Protein AF-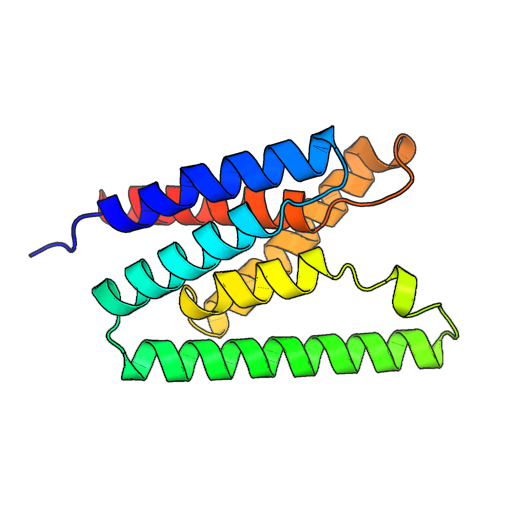A0A4Y1WVK6-F1 (afdb_monomer)

InterPro domains:
  IPR000045 Prepilin type IV endopeptidase, peptidase domain [PF01478] (10-121)

Nearest PDB structures (foldseek):
  8btk-assembly1_TC  TM=1.943E-01  e=2.281E+00  Canis lupus familiaris

Foldseek 3Di:
DQPDLPLLVQLLVLLVVQLVCCVPPVDRPVVSLVSLLVSLQVSLCVPPNDPLLVVQLVLQVVVVVVVLVVVVVVCVVVVHDSVQVDDPLVVSNLSSNRSNDGNVVSVVLLVQLVVQQVVCCVVPVVPDPDGSSSSSSSVSSNVVSVVVSVVSVD

Organism: NCBI:txid2585118

Mean predicted aligned error: 10.11 Å

pLDDT: mean 71.72, std 12.22, range [38.84, 88.06]

Sequence (154 aa):
MFPAPYPYLLLLVPAAVLARDDFRTRRVDASWLAVLGTVSVGVSWHTLGWRTMLLQTAGNAALLLLSGTALFGYLRLRRLSVRHAFGAGDVLFLLAVAPLFAPTEFLRFLIAACVVALLWWVCCGRRRRTIPFVGAAGIVLIGWAALQFLRLWL

Solvent-accessible surface area (backbone atoms only — not comparable to full-atom values): 8292 Å² total; per-residue (Å²): 132,82,80,73,65,63,60,52,57,64,51,42,58,44,34,51,50,51,25,50,35,43,75,72,67,78,54,73,58,65,66,52,52,48,52,41,26,52,49,29,45,53,40,23,41,73,75,66,32,65,68,57,25,50,54,25,25,51,47,33,50,49,51,49,49,52,53,50,49,51,51,49,52,52,30,57,75,68,72,47,68,60,78,81,73,55,55,71,63,45,55,52,49,53,59,28,51,24,37,66,32,53,55,71,55,42,50,52,50,52,51,50,19,50,50,47,33,48,51,47,38,73,76,54,36,91,80,50,100,68,84,60,52,55,28,28,37,24,51,47,49,45,52,49,39,51,48,51,48,52,65,74,76,108

Secondary structure (DSSP, 8-state):
-PPPSHHHHTTHHHHHHHHHHHHHTS---HHHHHHHHHHHHHHHHHHH-HHHHHHHHHHHHHHHHHHHHHHHHHHHHTT--HHHH--HHHHHHHHHHGGGS-HHHHHHHHHHHHHHHHHHHHHHGGG-SS--HHHHHHHHHHHHHHHHHHHHH-

Radius of gyration: 15.96 Å; Cα contacts (8 Å, |Δi|>4): 143; chains: 1; bounding box: 41×28×53 Å

Structure (mmCIF, N/CA/C/O backbone):
data_AF-A0A4Y1WVK6-F1
#
_entry.id   AF-A0A4Y1WVK6-F1
#
loop_
_atom_site.group_PDB
_atom_site.id
_atom_site.type_symbol
_atom_site.label_atom_id
_atom_site.label_alt_id
_atom_site.label_comp_id
_atom_site.label_asym_id
_atom_site.label_entity_id
_atom_site.label_seq_id
_atom_site.pdbx_PDB_ins_code
_atom_site.Cartn_x
_atom_site.Cartn_y
_atom_site.Cartn_z
_atom_site.occupancy
_atom_site.B_iso_or_equiv
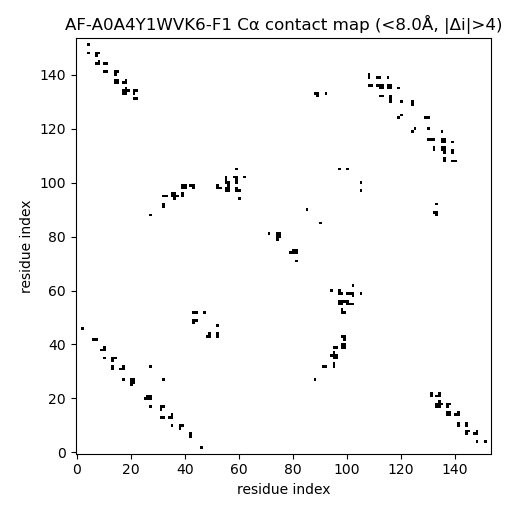_atom_site.auth_seq_id
_atom_site.auth_comp_id
_atom_site.auth_asym_id
_atom_site.auth_atom_id
_atom_site.pdbx_PDB_model_num
ATOM 1 N N . MET A 1 1 ? 11.710 4.106 -26.428 1.00 39.00 1 MET A N 1
ATOM 2 C CA . MET A 1 1 ? 10.530 3.225 -26.306 1.00 39.00 1 MET A CA 1
ATOM 3 C C . MET A 1 1 ? 9.789 3.637 -25.050 1.00 39.00 1 MET A C 1
ATOM 5 O O . MET A 1 1 ? 10.293 3.393 -23.962 1.00 39.00 1 MET A O 1
ATOM 9 N N . PHE A 1 2 ? 8.671 4.348 -25.192 1.00 38.84 2 PHE A N 1
ATOM 10 C CA . PHE A 1 2 ? 7.796 4.646 -24.059 1.00 38.84 2 PHE A CA 1
ATOM 11 C C . PHE A 1 2 ? 7.266 3.313 -23.509 1.00 38.84 2 PHE A C 1
ATOM 13 O O . PHE A 1 2 ? 6.769 2.514 -24.310 1.00 38.84 2 PHE A O 1
ATOM 20 N N . PRO A 1 3 ? 7.406 3.011 -22.205 1.00 46.78 3 PRO A N 1
ATOM 21 C CA . PRO A 1 3 ? 6.798 1.813 -21.650 1.00 46.78 3 PRO A CA 1
ATOM 22 C C . PRO A 1 3 ? 5.286 1.962 -21.819 1.00 46.78 3 PRO A C 1
ATOM 24 O O . PRO A 1 3 ? 4.689 2.925 -21.340 1.00 46.78 3 PRO A O 1
ATOM 27 N N . ALA A 1 4 ? 4.689 1.056 -22.589 1.00 50.41 4 ALA A N 1
ATOM 28 C CA . ALA A 1 4 ? 3.281 1.117 -22.943 1.00 50.41 4 ALA A CA 1
ATOM 29 C C . ALA A 1 4 ? 2.421 1.206 -21.659 1.00 50.41 4 ALA A C 1
ATOM 31 O O . ALA A 1 4 ? 2.669 0.438 -20.732 1.00 50.41 4 ALA A O 1
ATOM 32 N N . PRO A 1 5 ? 1.418 2.101 -21.576 1.00 54.75 5 PRO A N 1
ATOM 33 C CA . PRO A 1 5 ? 0.680 2.406 -20.339 1.00 54.75 5 PRO A CA 1
ATOM 34 C C . PRO A 1 5 ? -0.357 1.335 -19.933 1.00 54.75 5 PRO A C 1
ATOM 36 O O . PRO A 1 5 ? -1.010 1.443 -18.895 1.00 54.75 5 PRO A O 1
ATOM 39 N N . TYR A 1 6 ? -0.469 0.260 -20.718 1.00 55.31 6 TYR A N 1
ATOM 40 C CA . TYR A 1 6 ? -1.371 -0.877 -20.512 1.00 55.31 6 TYR A CA 1
ATOM 41 C C . TYR A 1 6 ? -1.270 -1.620 -19.163 1.00 55.31 6 TYR A C 1
ATOM 43 O O . TYR A 1 6 ? -2.319 -2.037 -18.669 1.00 55.31 6 TYR A O 1
ATOM 51 N N . PRO A 1 7 ? -0.095 -1.804 -18.523 1.00 61.66 7 PRO A N 1
ATOM 52 C CA . PRO A 1 7 ? -0.015 -2.626 -17.321 1.00 61.66 7 PRO A CA 1
ATOM 53 C C . PRO A 1 7 ? -0.716 -1.974 -16.119 1.00 61.66 7 PRO A C 1
ATOM 55 O O . PRO A 1 7 ? -1.290 -2.678 -15.294 1.00 61.66 7 PRO A O 1
ATOM 58 N N . TYR A 1 8 ? -0.776 -0.640 -16.048 1.00 58.94 8 TYR A N 1
ATOM 59 C CA . TYR A 1 8 ? -1.495 0.065 -14.979 1.00 58.94 8 TYR A CA 1
ATOM 60 C C . TYR A 1 8 ? -3.020 0.017 -15.147 1.00 58.94 8 TYR A C 1
ATOM 62 O O . TYR A 1 8 ? -3.748 0.061 -14.157 1.00 58.94 8 TYR A O 1
ATOM 70 N N . LEU A 1 9 ? -3.522 -0.143 -16.377 1.00 61.00 9 LEU A N 1
ATOM 71 C CA . LEU A 1 9 ? -4.954 -0.333 -16.628 1.00 61.00 9 LEU A CA 1
ATOM 72 C C . LEU A 1 9 ? -5.456 -1.692 -16.114 1.00 61.00 9 LEU A C 1
ATOM 74 O O . LEU A 1 9 ? -6.611 -1.804 -15.710 1.00 61.00 9 LEU A O 1
ATOM 78 N N . LEU A 1 10 ? -4.591 -2.711 -16.052 1.00 63.19 10 LEU A N 1
ATOM 79 C CA . LEU A 1 10 ? -4.939 -4.019 -15.481 1.00 63.19 10 LEU A CA 1
ATOM 80 C C . LEU A 1 10 ? -5.219 -3.954 -13.975 1.00 63.19 10 LEU A C 1
ATOM 82 O O . LEU A 1 10 ? -5.907 -4.828 -13.461 1.00 63.19 10 LEU A O 1
ATOM 86 N N . LEU A 1 11 ? -4.739 -2.919 -13.275 1.00 63.09 11 LEU A N 1
ATOM 87 C CA . LEU A 1 11 ? -5.029 -2.685 -11.856 1.00 63.09 11 LEU A CA 1
ATOM 88 C C . LEU A 1 11 ? -6.417 -2.076 -11.618 1.00 63.09 11 LEU A C 1
ATOM 90 O O . LEU A 1 11 ? -6.972 -2.260 -10.536 1.00 63.09 11 LEU A O 1
ATOM 94 N N . LEU A 1 12 ? -7.006 -1.403 -12.617 1.00 63.56 12 LEU A N 1
ATOM 95 C CA . LEU A 1 12 ? -8.327 -0.773 -12.489 1.00 63.56 12 LEU A CA 1
ATOM 96 C C . LEU A 1 12 ? -9.434 -1.798 -12.256 1.00 63.56 12 LEU A C 1
ATOM 98 O O . LEU A 1 12 ? -10.311 -1.564 -11.432 1.00 63.56 12 LEU A O 1
ATOM 102 N N . VAL A 1 13 ? -9.390 -2.931 -12.959 1.00 64.94 13 VAL A N 1
ATOM 103 C CA . VAL A 1 13 ? -10.421 -3.975 -12.870 1.00 64.94 13 VAL A CA 1
ATOM 104 C C . VAL A 1 13 ? -10.479 -4.596 -11.465 1.00 64.94 13 VAL A C 1
ATOM 106 O O . VAL A 1 13 ? -11.534 -4.502 -10.836 1.00 64.94 13 VAL A O 1
ATOM 109 N N . PRO A 1 14 ? -9.389 -5.161 -10.907 1.00 62.38 14 PRO A N 1
ATOM 110 C CA . PRO A 1 14 ? -9.412 -5.709 -9.557 1.00 62.38 14 PRO A CA 1
ATOM 111 C C . PRO A 1 14 ? -9.656 -4.628 -8.499 1.00 62.38 14 PRO A C 1
ATOM 113 O O . PRO A 1 14 ? -10.417 -4.882 -7.572 1.00 62.38 14 PRO A O 1
ATOM 116 N N . ALA A 1 15 ? -9.115 -3.409 -8.644 1.00 60.81 15 ALA A N 1
ATOM 117 C CA . ALA A 1 15 ? -9.374 -2.323 -7.693 1.00 60.81 15 ALA A CA 1
ATOM 118 C C . ALA A 1 15 ? -10.849 -1.876 -7.682 1.00 60.81 15 ALA A C 1
ATOM 120 O O . ALA A 1 15 ? -11.407 -1.631 -6.612 1.00 60.81 15 ALA A O 1
ATOM 121 N N . ALA A 1 16 ? -11.504 -1.805 -8.846 1.00 61.41 16 ALA A N 1
ATOM 122 C CA . ALA A 1 16 ? -12.917 -1.444 -8.957 1.00 61.41 16 ALA A CA 1
ATOM 123 C C . ALA A 1 16 ? -13.838 -2.535 -8.397 1.00 61.41 16 ALA A C 1
ATOM 125 O O . ALA A 1 16 ? -14.834 -2.218 -7.744 1.00 61.41 16 ALA A O 1
ATOM 126 N N . VAL A 1 17 ? -13.499 -3.810 -8.613 1.00 62.00 17 VAL A N 1
ATOM 127 C CA . VAL A 1 17 ? -14.234 -4.943 -8.032 1.00 62.00 17 VAL A CA 1
ATOM 128 C C . VAL A 1 17 ? -14.075 -4.959 -6.510 1.00 62.00 17 VAL A C 1
ATOM 130 O O . VAL A 1 17 ? -15.079 -4.988 -5.806 1.00 62.00 17 VAL A O 1
ATOM 133 N N . LEU A 1 18 ? -12.849 -4.799 -5.997 1.00 60.00 18 LEU A N 1
ATOM 134 C CA . LEU A 1 18 ? -12.570 -4.700 -4.559 1.00 60.00 18 LEU A CA 1
ATOM 135 C C . LEU A 1 18 ? -13.307 -3.537 -3.890 1.00 60.00 18 LEU A C 1
ATOM 137 O O . LEU A 1 18 ? -13.913 -3.722 -2.836 1.00 60.00 18 LEU A O 1
ATOM 141 N N . ALA A 1 19 ? -13.302 -2.352 -4.508 1.00 60.00 19 ALA A N 1
ATOM 142 C CA . ALA A 1 19 ? -14.046 -1.207 -3.995 1.00 60.00 19 ALA A CA 1
ATOM 143 C C . ALA A 1 19 ? -15.558 -1.490 -3.982 1.00 60.00 19 ALA A C 1
ATOM 145 O O . ALA A 1 19 ? -16.234 -1.209 -2.993 1.00 60.00 19 ALA A O 1
ATOM 146 N N . ARG A 1 20 ? -16.102 -2.092 -5.048 1.00 56.06 20 ARG A N 1
ATOM 147 C CA . ARG A 1 20 ? -17.529 -2.432 -5.144 1.00 56.06 20 ARG A CA 1
ATOM 148 C C . ARG A 1 20 ? -17.951 -3.480 -4.110 1.00 56.06 20 ARG A C 1
ATOM 150 O O . ARG A 1 20 ? -19.012 -3.317 -3.503 1.00 56.06 20 ARG A O 1
ATOM 157 N N . ASP A 1 21 ? -17.146 -4.516 -3.902 1.00 54.84 21 ASP A N 1
ATOM 158 C CA . ASP A 1 21 ? -17.453 -5.617 -2.982 1.00 54.84 21 ASP A CA 1
ATOM 159 C C . ASP A 1 21 ? -17.335 -5.188 -1.513 1.00 54.84 21 ASP A C 1
ATOM 161 O O . ASP A 1 21 ? -18.204 -5.520 -0.699 1.00 54.84 21 ASP A O 1
ATOM 165 N N . ASP A 1 22 ? -16.361 -4.336 -1.178 1.00 56.78 22 ASP A N 1
ATOM 166 C CA . ASP A 1 22 ? -16.242 -3.751 0.164 1.00 56.78 22 ASP A CA 1
ATOM 167 C C . ASP A 1 22 ? -17.474 -2.886 0.520 1.00 56.78 22 ASP A C 1
ATOM 169 O O . ASP A 1 22 ? -17.995 -2.934 1.640 1.00 56.78 22 ASP A O 1
ATOM 173 N N . PHE A 1 23 ? -18.049 -2.178 -0.464 1.00 50.28 23 PHE A N 1
ATOM 174 C CA . PHE A 1 23 ? -19.279 -1.395 -0.284 1.00 50.28 23 PHE A CA 1
ATOM 175 C C . PHE A 1 23 ? -20.563 -2.235 -0.163 1.00 50.28 23 PHE A C 1
ATOM 177 O O . PHE A 1 23 ? -21.530 -1.778 0.475 1.00 50.28 23 PHE A O 1
ATOM 184 N N . ARG A 1 24 ? -20.601 -3.428 -0.779 1.00 48.16 24 ARG A N 1
ATOM 185 C CA . ARG A 1 24 ? -21.835 -4.210 -0.969 1.00 48.16 24 ARG A CA 1
ATOM 186 C C . ARG A 1 24 ? -21.982 -5.394 -0.013 1.00 48.16 24 ARG A C 1
ATOM 188 O O . ARG A 1 24 ? -23.100 -5.626 0.441 1.00 48.16 24 ARG A O 1
ATOM 195 N N . THR A 1 25 ? -20.910 -6.110 0.328 1.00 46.12 25 THR A N 1
ATOM 196 C CA . THR A 1 25 ? -21.019 -7.421 1.007 1.00 46.12 25 THR A CA 1
ATOM 197 C C . THR A 1 25 ? -20.153 -7.594 2.257 1.00 46.12 25 THR A C 1
ATOM 199 O O . THR A 1 25 ? -20.326 -8.592 2.954 1.00 46.12 25 THR A O 1
ATOM 202 N N . ARG A 1 26 ? -19.285 -6.634 2.623 1.00 49.62 26 ARG A N 1
ATOM 203 C CA . ARG A 1 26 ? -18.382 -6.719 3.805 1.00 49.62 26 ARG A CA 1
ATOM 204 C C . ARG A 1 26 ? -17.533 -8.004 3.868 1.00 49.62 26 ARG A C 1
ATOM 206 O O . ARG A 1 26 ? -17.057 -8.382 4.939 1.00 49.62 26 ARG A O 1
ATOM 213 N N . ARG A 1 27 ? -17.345 -8.690 2.744 1.00 48.31 27 ARG A N 1
ATOM 214 C CA . ARG A 1 27 ? -16.382 -9.778 2.590 1.00 48.31 27 ARG A CA 1
A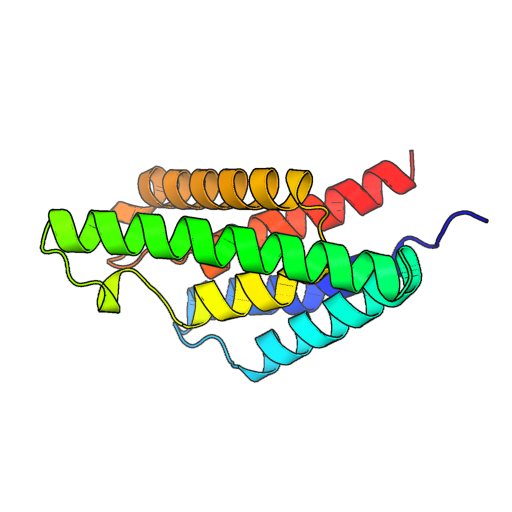TOM 215 C C . ARG A 1 27 ? -15.571 -9.452 1.359 1.00 48.31 27 ARG A C 1
ATOM 217 O O . ARG A 1 27 ? -16.055 -9.585 0.244 1.00 48.31 27 ARG A O 1
ATOM 224 N N . VAL A 1 28 ? -14.361 -8.967 1.588 1.00 51.62 28 VAL A N 1
ATOM 225 C CA . VAL A 1 28 ? -13.373 -8.879 0.526 1.00 51.62 28 VAL A CA 1
ATOM 226 C C . VAL A 1 28 ? -12.978 -10.314 0.204 1.00 51.62 28 VAL A C 1
ATOM 228 O O . VAL A 1 28 ? -12.354 -10.982 1.032 1.00 51.62 28 VAL A O 1
ATOM 231 N N . ASP A 1 29 ? -13.407 -10.813 -0.953 1.00 56.72 29 ASP A N 1
ATOM 232 C CA . ASP A 1 29 ? -13.025 -12.142 -1.412 1.00 56.72 29 ASP A CA 1
ATOM 233 C C . ASP A 1 29 ? -11.502 -12.182 -1.578 1.00 56.72 29 ASP A C 1
ATOM 235 O O . ASP A 1 29 ? -10.912 -11.450 -2.377 1.00 56.72 29 ASP A O 1
ATOM 239 N N . ALA A 1 30 ? -10.847 -13.033 -0.783 1.00 60.06 30 ALA A N 1
ATOM 240 C CA . ALA A 1 30 ? -9.391 -13.176 -0.758 1.00 60.06 30 ALA A CA 1
ATOM 241 C C . ALA A 1 30 ? -8.803 -13.500 -2.146 1.00 60.06 30 ALA A C 1
ATOM 243 O O . ALA A 1 30 ? -7.641 -13.200 -2.413 1.00 60.06 30 ALA A O 1
ATOM 244 N N . SER A 1 31 ? -9.620 -14.057 -3.044 1.00 63.09 31 SER A N 1
ATOM 245 C CA . SER A 1 31 ? -9.286 -14.293 -4.447 1.00 63.09 31 SER A CA 1
ATOM 246 C C . SER A 1 31 ? -8.989 -12.996 -5.206 1.00 63.09 31 SER A C 1
ATOM 248 O O . SER A 1 31 ? -7.977 -12.928 -5.896 1.00 63.09 31 SER A O 1
ATOM 250 N N . TRP A 1 32 ? -9.788 -11.938 -5.042 1.00 65.75 32 TRP A N 1
ATOM 251 C CA . TRP A 1 32 ? -9.550 -10.657 -5.720 1.00 65.75 32 TRP A CA 1
ATOM 252 C C . TRP A 1 32 ? -8.347 -9.904 -5.152 1.00 65.75 32 TRP A C 1
ATOM 254 O O . TRP A 1 32 ? -7.625 -9.258 -5.909 1.00 65.75 32 TRP A O 1
ATOM 264 N N . LEU A 1 33 ? -8.069 -10.044 -3.851 1.00 68.00 33 LEU A N 1
ATOM 265 C CA . LEU A 1 33 ? -6.818 -9.557 -3.253 1.00 68.00 33 LEU A CA 1
ATOM 266 C C . LEU A 1 33 ? -5.596 -10.282 -3.826 1.00 68.00 33 LEU A C 1
ATOM 268 O O . LEU A 1 33 ? -4.592 -9.640 -4.129 1.00 68.00 33 LEU A O 1
ATOM 272 N N . ALA A 1 34 ? -5.682 -11.601 -4.014 1.00 69.94 34 ALA A N 1
ATOM 273 C CA . ALA A 1 34 ? -4.613 -12.378 -4.634 1.00 69.94 34 ALA A CA 1
ATOM 274 C C . ALA A 1 34 ? -4.404 -11.987 -6.107 1.00 69.94 34 ALA A C 1
ATOM 276 O O . ALA A 1 34 ? -3.265 -11.857 -6.555 1.00 69.94 34 ALA A O 1
ATOM 277 N N . VAL A 1 35 ? -5.483 -11.723 -6.853 1.00 75.62 35 VAL A N 1
ATOM 278 C CA . VAL A 1 35 ? -5.403 -11.191 -8.224 1.00 75.62 35 VAL A CA 1
ATOM 279 C C . VAL A 1 35 ? -4.753 -9.804 -8.232 1.00 75.62 35 VAL A C 1
ATOM 281 O O . VAL A 1 35 ? -3.841 -9.561 -9.014 1.00 75.62 35 VAL A O 1
ATOM 284 N N . LEU A 1 36 ? -5.142 -8.905 -7.324 1.00 75.62 36 LEU A N 1
ATOM 285 C CA . LEU A 1 36 ? -4.527 -7.580 -7.210 1.00 75.62 36 LEU A CA 1
ATOM 286 C C . LEU A 1 36 ? -3.024 -7.682 -6.900 1.00 75.62 36 LEU A C 1
ATOM 288 O O . LEU A 1 36 ? -2.229 -6.996 -7.535 1.00 75.62 36 LEU A O 1
ATOM 292 N N . GLY A 1 37 ? -2.638 -8.556 -5.966 1.00 73.88 37 GLY A N 1
ATOM 293 C CA . GLY A 1 37 ? -1.243 -8.783 -5.577 1.00 73.88 37 GLY A CA 1
ATOM 294 C C . GLY A 1 37 ? -0.390 -9.430 -6.674 1.00 73.88 37 GLY A C 1
ATOM 295 O O . GLY A 1 37 ? 0.775 -9.093 -6.852 1.00 73.88 37 GLY A O 1
ATOM 296 N N . THR A 1 38 ? -0.956 -10.354 -7.447 1.00 75.38 38 THR A N 1
ATOM 297 C CA . THR A 1 38 ? -0.234 -10.980 -8.569 1.00 75.38 38 THR A CA 1
ATOM 298 C C . THR A 1 38 ? -0.047 -10.000 -9.723 1.00 75.38 38 THR A C 1
ATOM 300 O O . THR A 1 38 ? 1.051 -9.902 -10.274 1.00 75.38 38 THR A O 1
ATOM 303 N N . VAL A 1 39 ? -1.077 -9.210 -10.041 1.00 77.38 39 VAL A N 1
ATOM 304 C CA . VAL A 1 39 ? -0.991 -8.152 -11.054 1.00 77.38 39 VAL A CA 1
ATOM 305 C C . VAL A 1 39 ? -0.019 -7.059 -10.608 1.00 77.38 39 VAL A C 1
ATOM 307 O O . VAL A 1 39 ? 0.819 -6.645 -11.401 1.00 77.38 39 VAL A O 1
ATOM 310 N N . SER A 1 40 ? -0.052 -6.623 -9.347 1.00 72.56 40 SER A N 1
ATOM 311 C CA . SER A 1 40 ? 0.843 -5.576 -8.837 1.00 72.56 40 SER A CA 1
ATOM 312 C C . SER A 1 40 ? 2.322 -5.971 -8.918 1.00 72.56 40 SER A C 1
ATOM 314 O O . SER A 1 40 ? 3.152 -5.177 -9.368 1.00 72.56 40 SER A O 1
ATOM 316 N N . VAL A 1 41 ? 2.642 -7.217 -8.559 1.00 75.88 41 VAL A N 1
ATOM 317 C CA . VAL A 1 41 ? 3.982 -7.800 -8.700 1.00 75.88 41 VAL A CA 1
ATOM 318 C C . VAL A 1 41 ? 4.382 -7.897 -10.168 1.00 75.88 41 VAL A C 1
ATOM 320 O O . VAL A 1 41 ? 5.482 -7.481 -10.520 1.00 75.88 41 VAL A O 1
ATOM 323 N N . GLY A 1 42 ? 3.493 -8.388 -11.038 1.00 74.25 42 GLY A N 1
ATOM 324 C CA . GLY A 1 42 ? 3.770 -8.509 -12.471 1.00 74.25 42 GLY A CA 1
ATOM 325 C C . GLY A 1 42 ? 4.050 -7.160 -13.141 1.00 74.25 42 GLY A C 1
ATOM 326 O O . GLY A 1 42 ? 5.016 -7.025 -13.891 1.00 74.25 42 GLY A O 1
ATOM 327 N N . VAL A 1 43 ? 3.250 -6.139 -12.818 1.00 70.94 43 VAL A N 1
ATOM 328 C CA . VAL A 1 43 ? 3.424 -4.770 -13.323 1.00 70.94 43 VAL A CA 1
ATOM 329 C C . VAL A 1 43 ? 4.737 -4.169 -12.825 1.00 70.94 43 VAL A C 1
ATOM 331 O O . VAL A 1 43 ? 5.496 -3.636 -13.631 1.00 70.94 43 VAL A O 1
ATOM 334 N N . SER A 1 44 ? 5.035 -4.285 -11.528 1.00 70.31 44 SER A N 1
ATOM 335 C CA . SER A 1 44 ? 6.256 -3.721 -10.940 1.00 70.31 44 SER A CA 1
ATOM 336 C C . SER A 1 44 ? 7.527 -4.422 -11.436 1.00 70.31 44 SER A C 1
ATOM 338 O O . SER A 1 44 ? 8.518 -3.772 -11.772 1.00 70.31 44 SER A O 1
ATOM 340 N N . TRP A 1 45 ? 7.483 -5.747 -11.595 1.00 74.62 45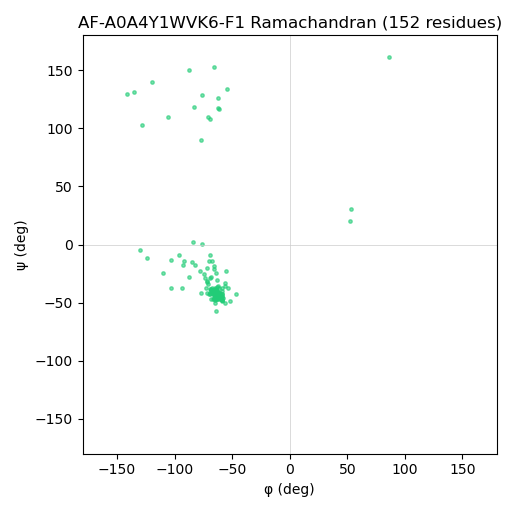 TRP A N 1
ATOM 341 C CA . TRP A 1 45 ? 8.579 -6.512 -12.188 1.00 74.62 45 TRP A CA 1
ATOM 342 C C . TRP A 1 45 ? 8.892 -6.044 -13.612 1.00 74.62 45 TRP A C 1
ATOM 344 O O . TRP A 1 45 ? 10.061 -5.889 -13.965 1.00 74.62 45 TRP A O 1
ATOM 354 N N . HIS A 1 46 ? 7.856 -5.793 -14.419 1.00 69.56 46 HIS A N 1
ATOM 355 C CA . HIS A 1 46 ? 8.005 -5.372 -15.811 1.00 69.56 46 HIS A CA 1
ATOM 356 C C . HIS A 1 46 ? 8.502 -3.924 -15.957 1.00 69.56 46 HIS A C 1
ATOM 358 O O . HIS A 1 46 ? 9.185 -3.607 -16.928 1.00 69.56 46 HIS A O 1
ATOM 364 N N . THR A 1 47 ? 8.164 -3.027 -15.027 1.00 66.94 47 THR A N 1
ATOM 365 C CA . THR A 1 47 ? 8.505 -1.596 -15.135 1.00 66.94 47 THR A CA 1
ATOM 366 C C . THR A 1 47 ? 9.806 -1.220 -14.434 1.00 66.94 47 THR A C 1
ATOM 368 O O . THR A 1 47 ? 10.545 -0.381 -14.945 1.00 66.94 47 THR A O 1
ATOM 371 N N . LEU A 1 48 ? 10.096 -1.816 -13.275 1.00 67.94 48 LEU A N 1
ATOM 372 C CA . LEU A 1 48 ? 11.201 -1.415 -12.397 1.00 67.94 48 LEU A CA 1
ATOM 373 C C . LEU A 1 48 ? 12.335 -2.449 -12.355 1.00 67.94 48 LEU A C 1
ATOM 375 O O . LEU A 1 48 ? 13.478 -2.080 -12.075 1.00 67.94 48 LEU A O 1
ATOM 379 N N . GLY A 1 49 ? 12.038 -3.720 -12.645 1.00 76.25 49 GLY A N 1
ATOM 380 C CA . GLY A 1 49 ? 12.949 -4.852 -12.465 1.00 76.25 49 GLY A CA 1
ATOM 381 C C . GLY A 1 49 ? 12.907 -5.449 -11.049 1.00 76.25 49 GLY A C 1
ATOM 382 O O . GLY A 1 49 ? 12.456 -4.833 -10.086 1.00 76.25 49 GLY A O 1
ATOM 383 N N . TRP A 1 50 ? 13.389 -6.686 -10.897 1.00 75.81 50 TRP A N 1
ATOM 384 C CA . TRP A 1 50 ? 13.157 -7.482 -9.680 1.00 75.81 50 TRP A CA 1
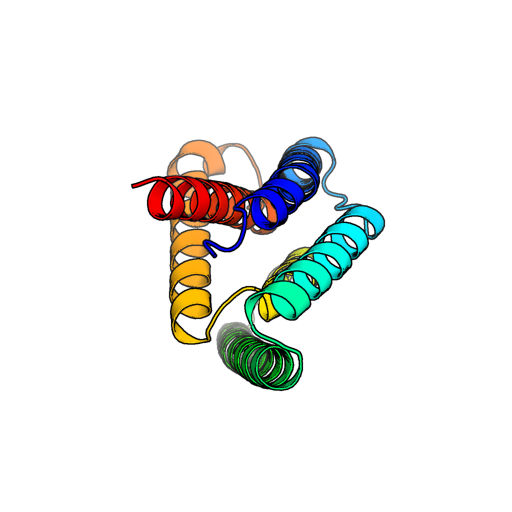ATOM 385 C C . TRP A 1 50 ? 13.858 -6.961 -8.413 1.00 75.81 50 TRP A C 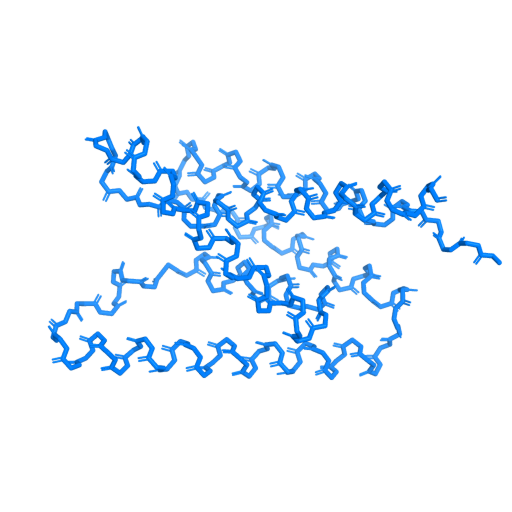1
ATOM 387 O O . TRP A 1 50 ? 13.288 -7.009 -7.324 1.00 75.81 50 TRP A O 1
ATOM 397 N N . ARG A 1 51 ? 15.093 -6.448 -8.529 1.00 77.38 51 ARG A N 1
ATOM 398 C CA . ARG A 1 51 ? 15.878 -5.976 -7.368 1.00 77.38 51 ARG A CA 1
ATOM 399 C C . ARG A 1 51 ? 15.280 -4.722 -6.739 1.00 77.38 51 ARG A C 1
ATOM 401 O O . ARG A 1 51 ? 15.148 -4.638 -5.522 1.00 77.38 51 ARG A O 1
ATOM 408 N N . THR A 1 52 ? 14.935 -3.750 -7.573 1.00 76.38 52 THR A N 1
ATOM 409 C CA . THR A 1 52 ? 14.318 -2.481 -7.170 1.00 76.38 52 THR A CA 1
ATOM 410 C C . THR A 1 52 ? 12.915 -2.721 -6.621 1.00 76.38 52 THR A C 1
ATOM 412 O O . THR A 1 52 ? 12.603 -2.191 -5.559 1.00 76.38 52 THR A O 1
ATOM 415 N N . MET A 1 53 ? 12.122 -3.592 -7.256 1.00 81.25 53 MET A N 1
ATOM 416 C CA . MET A 1 53 ? 10.819 -4.023 -6.742 1.00 81.25 53 MET A CA 1
ATOM 417 C C . MET A 1 53 ? 10.940 -4.628 -5.335 1.00 81.25 53 MET A C 1
ATOM 419 O O . MET A 1 53 ? 10.212 -4.211 -4.435 1.00 81.25 53 MET A O 1
ATOM 423 N N . LEU A 1 54 ? 11.857 -5.578 -5.105 1.00 80.81 54 LEU A N 1
ATOM 424 C CA . LEU A 1 54 ? 12.032 -6.198 -3.784 1.00 80.81 54 LEU A CA 1
ATOM 425 C C . LEU A 1 54 ? 12.451 -5.184 -2.718 1.00 80.81 54 LEU A C 1
ATOM 427 O O . LEU A 1 54 ? 11.892 -5.196 -1.624 1.00 80.81 54 LEU A O 1
ATOM 431 N N . LEU A 1 55 ? 13.390 -4.285 -3.032 1.00 82.81 55 LEU A N 1
ATOM 432 C CA . LEU A 1 55 ? 13.830 -3.242 -2.099 1.00 82.81 55 LEU A CA 1
ATOM 433 C C . LEU A 1 55 ? 12.699 -2.266 -1.750 1.00 82.81 55 LEU A C 1
ATOM 435 O O . LEU A 1 55 ? 12.525 -1.925 -0.581 1.00 82.81 55 LEU A O 1
ATOM 439 N N . GLN A 1 56 ? 11.901 -1.851 -2.736 1.00 83.94 56 GLN A N 1
ATOM 440 C CA . GLN A 1 56 ? 10.744 -0.982 -2.506 1.00 83.94 56 GLN A CA 1
ATOM 441 C C . GLN A 1 56 ? 9.655 -1.698 -1.705 1.00 83.94 56 GLN A C 1
ATOM 443 O O . GLN A 1 56 ? 9.136 -1.139 -0.743 1.00 83.94 56 GLN A O 1
ATOM 448 N N . THR A 1 57 ? 9.372 -2.962 -2.027 1.00 83.75 57 THR A N 1
ATOM 449 C CA . THR A 1 57 ? 8.399 -3.784 -1.296 1.00 83.75 57 THR A CA 1
ATOM 450 C C . THR A 1 57 ? 8.832 -3.985 0.153 1.00 83.75 57 THR A C 1
ATOM 452 O O . THR A 1 57 ? 8.021 -3.815 1.059 1.00 83.75 57 THR A O 1
ATOM 455 N N . ALA A 1 58 ? 10.111 -4.290 0.391 1.00 85.94 58 ALA A N 1
ATOM 456 C CA . ALA A 1 58 ? 10.668 -4.433 1.732 1.00 85.94 58 ALA A CA 1
ATOM 457 C C . ALA A 1 58 ? 10.611 -3.110 2.511 1.00 85.94 58 ALA A C 1
ATOM 459 O O . ALA A 1 58 ? 10.210 -3.103 3.674 1.00 85.94 58 ALA A O 1
ATOM 460 N N . GLY A 1 59 ? 10.938 -1.985 1.865 1.00 85.50 59 GLY A N 1
ATOM 461 C CA . GLY A 1 59 ? 10.807 -0.652 2.455 1.00 85.50 59 GLY A CA 1
ATOM 462 C C . GLY A 1 59 ? 9.362 -0.314 2.832 1.00 85.50 59 GLY A C 1
ATOM 463 O O . GLY A 1 59 ? 9.100 0.134 3.946 1.00 85.50 59 GLY A O 1
ATOM 464 N N . ASN A 1 60 ? 8.406 -0.602 1.949 1.00 87.50 60 ASN A N 1
ATOM 465 C CA . ASN A 1 60 ? 6.981 -0.367 2.195 1.00 87.50 60 ASN A CA 1
ATOM 466 C C . ASN A 1 60 ? 6.428 -1.290 3.281 1.00 87.50 60 ASN A C 1
ATOM 468 O O . ASN A 1 60 ? 5.677 -0.841 4.143 1.00 87.50 60 ASN A O 1
ATOM 472 N N . ALA A 1 61 ? 6.849 -2.555 3.300 1.00 85.81 61 ALA A N 1
ATOM 473 C CA . ALA A 1 61 ? 6.516 -3.487 4.369 1.00 85.81 61 ALA A CA 1
ATOM 474 C C . ALA A 1 61 ? 7.068 -3.008 5.721 1.00 85.81 61 ALA A C 1
ATOM 476 O O . ALA A 1 61 ? 6.350 -3.042 6.717 1.00 85.81 61 ALA A O 1
ATOM 477 N N . ALA A 1 62 ? 8.301 -2.491 5.763 1.00 86.75 62 ALA A N 1
ATOM 478 C CA . ALA A 1 62 ? 8.876 -1.916 6.976 1.00 86.75 62 ALA A CA 1
ATOM 479 C C . ALA A 1 62 ? 8.101 -0.673 7.449 1.00 86.75 62 ALA A C 1
ATOM 481 O O . ALA A 1 62 ? 7.812 -0.553 8.638 1.00 86.75 62 ALA A O 1
ATOM 482 N N . LEU A 1 63 ? 7.696 0.217 6.535 1.00 86.44 63 LEU A N 1
ATOM 483 C CA . LEU A 1 63 ? 6.852 1.376 6.855 1.00 86.44 63 LEU A CA 1
ATOM 484 C C . LEU A 1 63 ? 5.467 0.965 7.371 1.00 86.44 63 LEU A C 1
ATOM 486 O O . LEU A 1 63 ? 4.963 1.566 8.322 1.00 86.44 63 LEU A O 1
ATOM 490 N N . LEU A 1 64 ? 4.859 -0.071 6.789 1.00 86.88 64 LEU A N 1
ATOM 491 C CA . LEU A 1 64 ? 3.598 -0.645 7.268 1.00 86.88 64 LEU A CA 1
ATOM 492 C C . LEU A 1 64 ? 3.746 -1.251 8.665 1.00 86.88 64 LEU A C 1
ATOM 494 O O . LEU A 1 64 ? 2.900 -1.022 9.526 1.00 86.88 64 LEU A O 1
ATOM 498 N N . LEU A 1 65 ? 4.835 -1.976 8.922 1.00 87.25 65 LEU A N 1
ATOM 499 C CA . LEU A 1 65 ? 5.118 -2.531 10.243 1.00 87.25 65 LEU A CA 1
ATOM 500 C C . LEU A 1 65 ? 5.366 -1.426 11.272 1.00 87.25 65 LEU A C 1
ATOM 502 O O . LEU A 1 65 ? 4.820 -1.486 12.370 1.00 87.25 65 LEU A O 1
ATOM 506 N N . LEU A 1 66 ? 6.134 -0.391 10.928 1.00 88.06 66 LEU A N 1
ATOM 507 C CA . LEU A 1 66 ? 6.410 0.738 11.818 1.00 88.06 66 LEU A CA 1
ATOM 508 C C . LEU A 1 66 ? 5.131 1.523 12.149 1.00 88.06 66 LEU A C 1
ATOM 510 O O . LEU A 1 66 ? 4.847 1.806 13.310 1.00 88.06 66 LEU A O 1
ATOM 514 N N . SER A 1 67 ? 4.318 1.836 11.139 1.00 84.25 67 SER A N 1
ATOM 515 C CA . SER A 1 67 ? 3.051 2.554 11.328 1.00 84.25 67 SER A CA 1
ATOM 516 C C . SER A 1 67 ? 2.019 1.707 12.084 1.00 84.25 67 SER A C 1
ATOM 518 O O . SER A 1 67 ? 1.372 2.200 13.010 1.00 84.25 67 SER A O 1
ATOM 520 N N . GLY A 1 68 ? 1.923 0.413 11.771 1.00 84.38 68 GLY A N 1
ATOM 521 C CA . GLY A 1 68 ? 1.067 -0.538 12.474 1.00 84.38 68 GLY A CA 1
ATOM 522 C C . GLY A 1 68 ? 1.480 -0.757 13.932 1.00 84.38 68 GLY A C 1
ATOM 523 O O . GLY A 1 68 ? 0.622 -0.765 14.814 1.00 84.38 68 GLY A O 1
ATOM 524 N N . THR A 1 69 ? 2.780 -0.870 14.223 1.00 84.25 69 THR A N 1
ATOM 525 C CA . THR A 1 69 ? 3.297 -0.991 15.601 1.00 84.25 69 THR A CA 1
ATOM 526 C C . THR A 1 69 ? 3.104 0.293 16.402 1.00 84.25 69 THR A C 1
ATOM 528 O O . THR A 1 69 ? 2.707 0.221 17.566 1.00 84.25 69 THR A O 1
ATOM 531 N N . ALA A 1 70 ? 3.289 1.465 15.790 1.00 86.81 70 ALA A N 1
ATOM 532 C CA . ALA A 1 70 ? 2.986 2.749 16.419 1.00 86.81 70 ALA A CA 1
ATOM 533 C C . ALA A 1 70 ? 1.492 2.868 16.767 1.00 86.81 70 ALA A C 1
ATOM 535 O O . ALA A 1 70 ? 1.141 3.224 17.895 1.00 86.81 70 ALA A O 1
ATOM 536 N N . LEU A 1 71 ? 0.603 2.495 15.838 1.00 83.75 71 LEU A N 1
ATOM 537 C CA . LEU A 1 71 ? -0.842 2.486 16.071 1.00 83.75 71 LEU A CA 1
ATOM 538 C C . LEU A 1 71 ? -1.236 1.457 17.140 1.00 83.75 71 LEU A C 1
ATOM 540 O O . LEU A 1 71 ? -2.050 1.753 18.012 1.00 83.75 71 LEU A O 1
ATOM 544 N N . PHE A 1 72 ? -0.621 0.274 17.127 1.00 82.88 72 PHE A N 1
ATOM 545 C CA . PHE A 1 72 ? -0.792 -0.736 18.168 1.00 82.88 72 PHE A CA 1
ATOM 546 C C . PHE A 1 72 ? -0.394 -0.197 19.547 1.00 82.88 72 PHE A C 1
ATOM 548 O O . PHE A 1 72 ? -1.159 -0.330 20.503 1.00 82.88 72 PHE A O 1
ATOM 555 N N . GLY A 1 73 ? 0.769 0.455 19.647 1.00 84.94 73 GLY A N 1
ATOM 556 C CA . GLY A 1 73 ? 1.238 1.105 20.869 1.00 84.94 73 GLY A CA 1
ATOM 557 C C . GLY A 1 73 ? 0.255 2.165 21.362 1.00 84.94 73 GLY A C 1
ATOM 558 O O . GLY A 1 73 ? -0.129 2.151 22.531 1.00 84.94 73 GLY A O 1
ATOM 559 N N . TYR A 1 74 ? -0.231 3.021 20.462 1.00 85.12 74 TYR A N 1
ATOM 560 C CA . TYR A 1 74 ? -1.230 4.046 20.765 1.00 85.12 74 TYR A CA 1
ATOM 561 C C . TYR A 1 74 ? -2.555 3.460 21.275 1.00 85.12 74 TYR A C 1
ATOM 563 O O . TYR A 1 74 ? -3.085 3.904 22.296 1.00 85.12 74 TYR A O 1
ATOM 571 N N . LEU A 1 75 ? -3.085 2.434 20.605 1.00 83.12 75 LEU A N 1
ATOM 572 C CA . LEU A 1 75 ? -4.322 1.767 21.017 1.00 83.12 75 LEU A CA 1
ATOM 573 C C . LEU A 1 75 ? -4.158 1.064 22.363 1.00 83.12 75 LEU A C 1
ATOM 575 O O . LEU A 1 75 ? -5.061 1.125 23.197 1.00 83.12 75 LEU A O 1
ATOM 579 N N . ARG A 1 76 ? -2.993 0.452 22.605 1.00 83.06 76 ARG A N 1
ATOM 580 C CA . ARG A 1 76 ? -2.657 -0.182 23.882 1.00 83.06 76 ARG A CA 1
ATOM 581 C C . ARG A 1 76 ? -2.577 0.844 25.013 1.00 83.06 76 ARG A C 1
ATOM 583 O O . ARG A 1 76 ? -3.158 0.606 26.069 1.00 83.06 76 ARG A O 1
ATOM 590 N N . LEU A 1 77 ? -1.938 1.992 24.776 1.00 87.69 77 LEU A N 1
ATOM 591 C CA . LEU A 1 77 ? -1.895 3.125 25.711 1.00 87.69 77 LEU A CA 1
ATOM 592 C C . LEU A 1 77 ? -3.303 3.642 26.037 1.00 87.69 77 LEU A C 1
ATOM 594 O O . LEU A 1 77 ? -3.608 3.913 27.195 1.00 87.69 77 LEU A O 1
ATOM 598 N N . ARG A 1 78 ? -4.190 3.710 25.038 1.00 82.94 78 ARG A N 1
ATOM 599 C CA . ARG A 1 78 ? -5.595 4.116 25.213 1.00 82.94 78 ARG A CA 1
ATOM 600 C C . ARG A 1 78 ? -6.543 2.999 25.662 1.00 82.94 78 ARG A C 1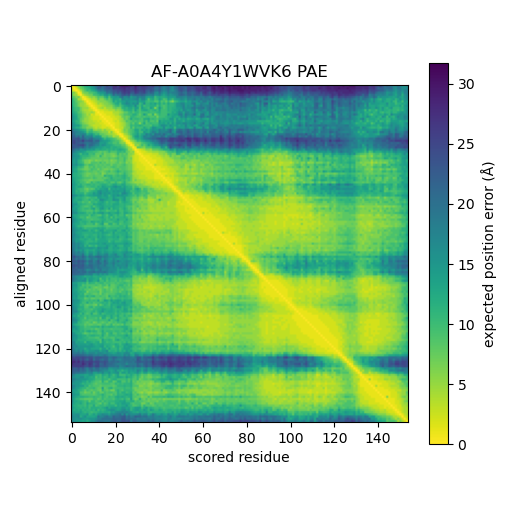
ATOM 602 O O . ARG A 1 78 ? -7.736 3.254 25.795 1.00 82.94 78 ARG A O 1
ATOM 609 N N . ARG A 1 79 ? -6.042 1.780 25.902 1.00 79.19 79 ARG A N 1
ATOM 610 C CA . ARG A 1 79 ? -6.832 0.581 26.256 1.00 79.19 79 ARG A CA 1
ATOM 611 C C . ARG A 1 79 ? -7.979 0.273 25.279 1.00 79.19 79 ARG A C 1
ATOM 613 O O . ARG A 1 79 ? -8.999 -0.290 25.667 1.00 79.19 79 ARG A O 1
ATOM 620 N N . LEU A 1 80 ? -7.814 0.628 24.008 1.00 75.56 80 LEU A N 1
ATOM 621 C CA . LEU A 1 80 ? -8.792 0.353 22.956 1.00 75.56 80 LEU A CA 1
ATOM 622 C C . LEU A 1 80 ? -8.545 -1.028 22.340 1.00 75.56 80 LEU A C 1
ATOM 624 O O . LEU A 1 80 ? -7.413 -1.513 22.279 1.00 75.56 80 LEU A O 1
ATOM 628 N N . SER A 1 81 ? -9.608 -1.684 21.864 1.00 71.19 81 SER A N 1
ATOM 629 C CA . SER A 1 81 ? -9.481 -3.027 21.297 1.00 71.19 81 SER A CA 1
ATOM 630 C C . SER A 1 81 ? -8.769 -2.994 19.942 1.00 71.19 81 SER A C 1
ATOM 632 O O . SER A 1 81 ? -9.343 -2.590 18.932 1.00 71.19 81 SER A O 1
ATOM 634 N N . VAL A 1 82 ? -7.541 -3.505 19.912 1.00 65.25 82 VAL A N 1
ATOM 635 C CA . VAL A 1 82 ? -6.704 -3.612 18.707 1.00 65.25 82 VAL A CA 1
ATOM 636 C C . VAL A 1 82 ? -7.378 -4.441 17.607 1.00 65.25 82 VAL A C 1
ATOM 638 O O . VAL A 1 82 ? -7.306 -4.093 16.433 1.00 65.25 82 VAL A O 1
ATOM 641 N N . ARG A 1 83 ? -8.091 -5.510 17.987 1.00 61.50 83 ARG A N 1
ATOM 642 C CA . ARG A 1 83 ? -8.757 -6.428 17.045 1.00 61.50 83 ARG A CA 1
ATOM 643 C C . ARG A 1 83 ? -9.875 -5.782 16.222 1.00 61.50 83 ARG A C 1
ATOM 645 O O . ARG A 1 83 ? -10.170 -6.278 15.148 1.00 61.50 83 ARG A O 1
ATOM 652 N N . HIS A 1 84 ? -10.487 -4.704 16.716 1.00 61.38 84 HIS A N 1
ATOM 653 C CA . HIS A 1 84 ? -11.499 -3.957 15.958 1.00 61.38 84 HIS A CA 1
ATOM 654 C C . HIS A 1 84 ? -10.902 -2.800 15.152 1.00 61.38 84 HIS A C 1
ATOM 656 O O . HIS A 1 84 ? -11.588 -2.253 14.296 1.00 61.38 84 HIS A O 1
ATOM 662 N N . ALA A 1 85 ? -9.657 -2.410 15.436 1.00 62.09 85 ALA A N 1
ATOM 663 C CA . ALA A 1 85 ? -8.988 -1.315 14.742 1.00 62.09 85 ALA A CA 1
ATOM 664 C C . ALA A 1 85 ? -8.259 -1.782 13.475 1.00 62.09 85 ALA A C 1
ATOM 666 O O . ALA A 1 85 ? -8.121 -1.000 12.542 1.00 62.09 85 ALA A O 1
ATOM 667 N N . PHE A 1 86 ? -7.811 -3.041 13.439 1.00 64.31 86 PHE A N 1
ATOM 668 C CA . PHE A 1 86 ? -7.151 -3.628 12.275 1.00 64.31 86 PHE A CA 1
ATOM 669 C C . PHE A 1 86 ? -8.080 -4.600 11.550 1.00 64.31 86 PHE A C 1
ATOM 671 O O . PHE A 1 86 ? -8.349 -5.698 12.041 1.00 64.31 86 PHE A O 1
ATOM 678 N N . GLY A 1 87 ? -8.53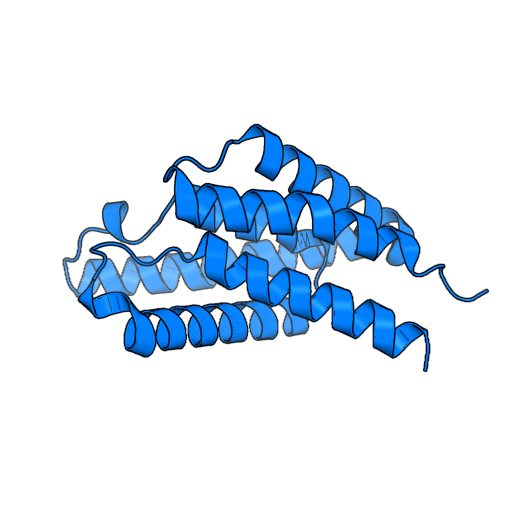4 -4.215 10.356 1.00 70.38 87 GLY A N 1
ATOM 679 C CA . GLY A 1 87 ? -9.146 -5.143 9.417 1.00 70.38 87 GLY A CA 1
ATOM 680 C C . GLY A 1 87 ? -8.070 -5.992 8.742 1.00 70.38 87 GLY A C 1
ATOM 681 O O . GLY A 1 87 ? -7.119 -5.460 8.174 1.00 70.38 87 GLY A O 1
ATOM 682 N N . ALA A 1 88 ? -8.224 -7.321 8.751 1.00 68.62 88 ALA A N 1
ATOM 683 C CA . ALA A 1 88 ? -7.326 -8.210 8.004 1.00 68.62 88 ALA A CA 1
ATOM 684 C C . ALA A 1 88 ? -7.276 -7.844 6.504 1.00 68.62 88 ALA A C 1
ATOM 686 O O . ALA A 1 88 ? -6.224 -7.946 5.879 1.00 68.62 88 ALA A O 1
ATOM 687 N N . GLY A 1 89 ? -8.392 -7.350 5.952 1.00 70.00 89 GLY A N 1
ATOM 688 C CA . GLY A 1 89 ? -8.472 -6.848 4.579 1.00 70.00 89 GLY A CA 1
ATOM 689 C C . GLY A 1 89 ? -7.608 -5.610 4.321 1.00 70.00 89 GLY A C 1
ATOM 690 O O . GLY A 1 89 ? -6.965 -5.550 3.280 1.00 70.00 89 GLY A O 1
ATOM 691 N N . ASP A 1 90 ? -7.521 -4.671 5.270 1.00 77.44 90 ASP A N 1
ATOM 692 C CA . ASP A 1 90 ? -6.715 -3.449 5.121 1.00 77.44 90 ASP A CA 1
ATOM 693 C C . ASP A 1 90 ? -5.225 -3.786 5.017 1.00 77.44 90 ASP A C 1
ATOM 695 O O . ASP A 1 90 ? -4.519 -3.291 4.139 1.00 77.44 90 ASP A O 1
ATOM 699 N N . VAL A 1 91 ? -4.757 -4.690 5.884 1.00 78.88 91 VAL A N 1
ATOM 700 C CA . VAL A 1 91 ? -3.362 -5.145 5.892 1.00 78.88 91 VAL A CA 1
ATOM 701 C C . VAL A 1 91 ? -3.036 -5.908 4.610 1.00 78.88 91 VAL A C 1
ATOM 703 O O . VAL A 1 91 ? -2.015 -5.633 3.981 1.00 78.88 91 VAL A O 1
ATOM 706 N N . LEU A 1 92 ? -3.907 -6.835 4.196 1.00 79.50 92 LEU A N 1
ATOM 707 C CA . LEU A 1 92 ? -3.713 -7.609 2.968 1.00 79.50 92 LEU A CA 1
ATOM 708 C C . LEU A 1 92 ? -3.733 -6.721 1.719 1.00 79.50 92 LEU A C 1
ATOM 710 O O . LEU A 1 92 ? -2.918 -6.927 0.824 1.00 79.50 92 LEU A O 1
ATOM 714 N N . PHE A 1 93 ? -4.609 -5.716 1.665 1.00 81.06 93 PHE A N 1
ATOM 715 C CA . PHE A 1 93 ? -4.669 -4.766 0.556 1.00 81.06 93 PHE A CA 1
ATOM 716 C C . PHE A 1 93 ? -3.397 -3.919 0.468 1.00 81.06 93 PHE A C 1
ATOM 718 O O . PHE A 1 93 ? -2.770 -3.851 -0.588 1.00 81.06 93 PHE A O 1
ATOM 725 N N . LEU A 1 94 ? -2.971 -3.315 1.581 1.00 83.38 94 LEU A N 1
ATOM 726 C CA . LEU A 1 94 ? -1.758 -2.496 1.615 1.00 83.38 94 LEU A CA 1
ATOM 727 C C . LEU A 1 94 ? -0.512 -3.313 1.259 1.00 83.38 94 LEU A C 1
ATOM 729 O O . LEU A 1 94 ? 0.359 -2.819 0.544 1.00 83.38 94 LEU A O 1
ATOM 733 N N . LEU A 1 95 ? -0.448 -4.573 1.698 1.00 83.44 95 LEU A N 1
ATOM 734 C CA . LEU A 1 95 ? 0.641 -5.480 1.352 1.00 83.44 95 LEU A CA 1
ATOM 735 C C . LEU A 1 95 ? 0.615 -5.877 -0.131 1.00 83.44 95 LEU A C 1
ATOM 737 O O . LEU A 1 95 ? 1.660 -5.891 -0.774 1.00 83.44 95 LEU A O 1
ATOM 741 N N . ALA A 1 96 ? -0.567 -6.149 -0.691 1.00 81.81 96 ALA A N 1
ATOM 742 C CA . ALA A 1 96 ? -0.727 -6.474 -2.107 1.00 81.81 96 ALA A CA 1
ATOM 743 C C . ALA A 1 96 ? -0.317 -5.308 -3.019 1.00 81.81 96 ALA A C 1
ATOM 745 O O . ALA A 1 96 ? 0.168 -5.525 -4.125 1.00 81.81 96 ALA A O 1
ATOM 746 N N . VAL A 1 97 ? -0.486 -4.070 -2.560 1.00 80.88 97 VAL A N 1
ATOM 747 C CA . VAL A 1 97 ? -0.189 -2.855 -3.329 1.00 80.88 97 VAL A CA 1
ATOM 748 C C . VAL A 1 97 ? 1.237 -2.334 -3.085 1.00 80.88 97 VAL A C 1
ATOM 750 O O . VAL A 1 97 ? 1.777 -1.601 -3.911 1.00 80.88 97 VAL A O 1
ATOM 753 N N . ALA A 1 98 ? 1.895 -2.770 -2.007 1.00 83.75 98 ALA A N 1
ATOM 754 C CA . ALA A 1 98 ? 3.263 -2.399 -1.647 1.00 83.75 98 ALA A CA 1
ATOM 755 C C . ALA A 1 98 ? 4.300 -2.461 -2.792 1.00 83.75 98 ALA A C 1
ATOM 757 O O . ALA A 1 98 ? 5.084 -1.520 -2.888 1.00 83.75 98 ALA A O 1
ATOM 758 N N . PRO A 1 99 ? 4.348 -3.476 -3.679 1.00 78.69 99 PRO A N 1
ATOM 759 C CA . PRO A 1 99 ? 5.367 -3.519 -4.733 1.00 78.69 99 PRO A CA 1
ATOM 760 C C . PRO A 1 99 ? 5.220 -2.430 -5.803 1.00 78.69 99 PRO A C 1
ATOM 762 O O . PRO A 1 99 ? 6.155 -2.221 -6.569 1.00 78.69 99 PRO A O 1
ATOM 765 N N . LEU A 1 100 ? 4.079 -1.739 -5.891 1.00 74.00 100 LEU A N 1
ATOM 766 C CA . LEU A 1 100 ? 3.812 -0.754 -6.951 1.00 74.00 100 LEU A CA 1
ATOM 767 C C . LEU A 1 100 ? 4.404 0.627 -6.687 1.00 74.00 100 LEU A C 1
ATOM 769 O O . LEU A 1 100 ? 4.484 1.442 -7.605 1.00 74.00 100 LEU A O 1
ATOM 773 N N . PHE A 1 101 ? 4.770 0.912 -5.442 1.00 75.62 101 PHE A N 1
ATOM 774 C CA . PHE A 1 101 ? 5.101 2.260 -5.013 1.00 75.62 101 PHE A CA 1
ATOM 775 C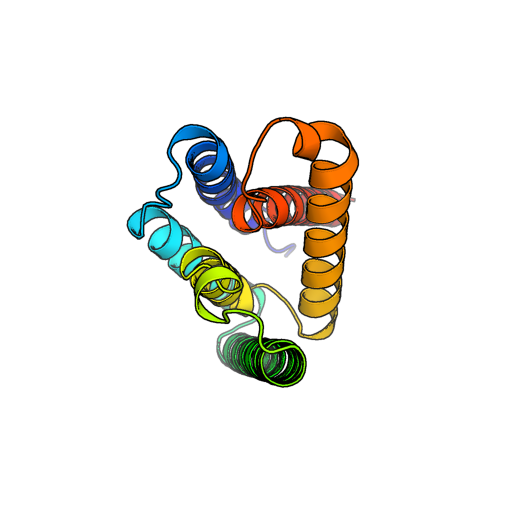 C . PHE A 1 101 ? 6.537 2.352 -4.510 1.00 75.62 101 PHE A C 1
ATOM 777 O O . PHE A 1 101 ? 6.999 1.518 -3.736 1.00 75.62 101 PHE A O 1
ATOM 784 N N . ALA A 1 102 ? 7.217 3.446 -4.848 1.00 80.69 102 ALA A N 1
ATOM 785 C CA . ALA A 1 102 ? 8.391 3.858 -4.090 1.00 80.69 102 ALA A CA 1
ATOM 786 C C . ALA A 1 102 ? 7.977 4.255 -2.652 1.00 80.69 102 ALA A C 1
ATOM 788 O O . ALA A 1 102 ? 6.858 4.739 -2.468 1.00 80.69 102 ALA A O 1
ATOM 789 N N . PRO A 1 103 ? 8.860 4.144 -1.640 1.00 79.25 103 PRO A N 1
ATOM 790 C CA . PRO A 1 103 ? 8.516 4.421 -0.237 1.00 79.25 103 PRO A CA 1
ATOM 791 C C . PRO A 1 103 ? 7.889 5.788 0.032 1.00 79.25 103 PRO A C 1
ATOM 793 O O . PRO A 1 103 ? 6.961 5.921 0.830 1.00 79.25 103 PRO A O 1
ATOM 796 N N . THR A 1 104 ? 8.354 6.813 -0.675 1.00 78.88 104 THR A N 1
ATOM 797 C CA . THR A 1 104 ? 7.810 8.171 -0.590 1.00 78.88 104 THR A CA 1
ATOM 798 C C . THR A 1 104 ? 6.404 8.272 -1.184 1.00 78.88 104 THR A C 1
ATOM 800 O O . THR A 1 104 ? 5.529 8.897 -0.587 1.00 78.88 104 THR A O 1
ATOM 803 N N . GLU A 1 105 ? 6.162 7.637 -2.332 1.00 79.12 105 GLU A N 1
ATOM 804 C CA . GLU A 1 105 ? 4.845 7.607 -2.980 1.00 79.12 105 GLU A CA 1
ATOM 805 C C . GLU A 1 105 ? 3.854 6.738 -2.200 1.00 79.12 105 GLU A C 1
ATOM 807 O O . GLU A 1 105 ? 2.683 7.093 -2.090 1.00 79.12 105 GLU A O 1
ATOM 812 N N . PHE A 1 106 ? 4.328 5.656 -1.576 1.00 81.62 106 PHE A N 1
ATOM 813 C CA . PHE A 1 106 ? 3.521 4.802 -0.710 1.00 81.62 106 PHE A CA 1
ATOM 814 C C . PHE A 1 106 ? 3.001 5.567 0.515 1.00 81.62 106 PHE A C 1
ATOM 816 O O . PHE A 1 106 ? 1.827 5.456 0.867 1.00 81.62 106 PHE A O 1
ATOM 823 N N . LEU A 1 107 ? 3.835 6.413 1.132 1.00 83.88 107 LEU A N 1
ATOM 824 C CA . LEU A 1 107 ? 3.401 7.290 2.226 1.00 83.88 107 LEU A CA 1
ATOM 825 C C . LEU A 1 107 ? 2.353 8.308 1.769 1.00 83.88 107 LEU A C 1
ATOM 827 O O . LEU A 1 107 ? 1.346 8.494 2.452 1.00 83.88 107 LEU A O 1
ATOM 831 N N . ARG A 1 108 ? 2.554 8.951 0.611 1.00 83.31 108 ARG A N 1
ATOM 832 C CA . ARG A 1 108 ? 1.566 9.886 0.045 1.00 83.31 108 ARG A CA 1
ATOM 833 C C . ARG A 1 108 ? 0.242 9.189 -0.245 1.00 83.31 108 ARG A C 1
ATOM 835 O O . ARG A 1 108 ? -0.808 9.732 0.089 1.00 83.31 108 ARG A O 1
ATOM 842 N N . PHE A 1 109 ? 0.298 7.984 -0.809 1.00 85.06 109 PHE A N 1
ATOM 843 C CA . PHE A 1 109 ? -0.865 7.136 -1.041 1.00 85.06 109 PHE A CA 1
ATOM 844 C C . PHE A 1 109 ? -1.601 6.824 0.266 1.00 85.06 109 PHE A C 1
ATOM 846 O O . PHE A 1 109 ? -2.811 7.021 0.344 1.00 85.06 109 PHE A O 1
ATOM 853 N N . LEU A 1 110 ? -0.878 6.409 1.310 1.00 84.88 110 LEU A N 1
ATOM 854 C CA . LEU A 1 110 ? -1.466 6.094 2.611 1.00 84.88 110 LEU A CA 1
ATOM 855 C C . LEU A 1 110 ? -2.147 7.320 3.236 1.00 84.88 110 LEU A C 1
ATOM 857 O O . LEU A 1 110 ? -3.272 7.223 3.720 1.00 84.88 110 LEU A O 1
ATOM 861 N N . ILE A 1 111 ? -1.499 8.487 3.179 1.00 85.88 111 ILE A N 1
ATOM 862 C CA . ILE A 1 111 ? -2.074 9.749 3.662 1.00 85.88 111 ILE A CA 1
ATOM 863 C C . ILE A 1 111 ? -3.338 10.099 2.867 1.00 85.88 111 ILE A C 1
ATOM 865 O O . ILE A 1 111 ? -4.364 10.415 3.466 1.00 85.88 111 ILE A O 1
ATOM 869 N N . ALA A 1 112 ? -3.298 10.002 1.536 1.00 85.00 112 ALA A N 1
ATOM 870 C CA . ALA A 1 112 ? -4.453 10.270 0.683 1.00 85.00 112 ALA A CA 1
ATOM 871 C C . ALA A 1 112 ? -5.617 9.308 0.974 1.00 85.00 112 ALA A C 1
ATOM 873 O O . ALA A 1 112 ? -6.755 9.756 1.110 1.00 85.00 112 ALA A O 1
ATOM 874 N N . ALA A 1 113 ? -5.340 8.012 1.148 1.00 85.25 113 ALA A N 1
ATOM 875 C CA . ALA A 1 113 ? -6.333 7.010 1.534 1.00 85.25 113 ALA A CA 1
ATOM 876 C C . ALA A 1 113 ? -6.980 7.346 2.885 1.00 85.25 113 ALA A C 1
ATOM 878 O O . ALA A 1 113 ? -8.206 7.321 3.001 1.00 85.25 113 ALA A O 1
ATOM 879 N N . CYS A 1 114 ? -6.183 7.748 3.880 1.00 84.94 114 CYS A N 1
ATOM 880 C CA . CYS A 1 114 ? -6.686 8.215 5.173 1.00 84.94 114 CYS A CA 1
ATOM 881 C C . CYS A 1 114 ? -7.577 9.458 5.038 1.00 84.94 114 CYS A C 1
ATOM 883 O O . CYS A 1 114 ? -8.649 9.508 5.639 1.00 84.94 114 CYS A O 1
ATOM 885 N N . VAL A 1 115 ? -7.169 10.450 4.239 1.00 86.19 115 VAL A N 1
ATOM 886 C CA . VAL A 1 115 ? -7.958 11.670 4.004 1.00 86.19 115 VAL A CA 1
ATOM 887 C C . VAL A 1 115 ? -9.284 11.340 3.323 1.00 86.19 115 VAL A C 1
ATOM 889 O O . VAL A 1 115 ? -10.326 11.794 3.786 1.00 86.19 115 VAL A O 1
ATOM 892 N N . VAL A 1 116 ? -9.283 10.512 2.275 1.00 83.62 116 VAL A N 1
ATOM 893 C CA . VAL A 1 116 ? -10.514 10.095 1.582 1.00 83.62 116 VAL A CA 1
ATOM 894 C C . VAL A 1 116 ? -11.426 9.295 2.510 1.00 83.62 116 VAL A C 1
ATOM 896 O O . VAL A 1 116 ? -12.629 9.547 2.537 1.00 83.62 116 VAL A O 1
ATOM 899 N N . ALA A 1 117 ? -10.876 8.387 3.319 1.00 81.50 117 ALA A N 1
ATOM 900 C CA . ALA A 1 117 ? -11.646 7.642 4.313 1.00 81.50 117 ALA A CA 1
ATOM 901 C C . ALA A 1 117 ? -12.286 8.571 5.362 1.00 81.50 117 ALA A C 1
ATOM 903 O O . ALA A 1 117 ? -13.453 8.392 5.719 1.00 81.50 117 ALA A O 1
ATOM 904 N N . LEU A 1 118 ? -11.554 9.591 5.825 1.00 82.56 118 LEU A N 1
ATOM 905 C CA . LEU A 1 118 ? -12.062 10.607 6.750 1.00 82.56 118 LEU A CA 1
ATOM 906 C C . LEU A 1 118 ? -13.148 11.473 6.108 1.00 82.56 118 LEU A C 1
ATOM 908 O O . LEU A 1 118 ? -14.201 11.657 6.712 1.00 82.56 118 LEU A O 1
ATOM 912 N N . LEU A 1 119 ? -12.933 11.965 4.885 1.00 83.50 119 LEU A N 1
ATOM 913 C CA . LEU A 1 119 ? -13.929 12.734 4.132 1.00 83.50 119 LEU A CA 1
ATOM 914 C C . LEU A 1 119 ? -15.203 11.916 3.922 1.00 83.50 119 LEU A C 1
ATOM 916 O O . LEU A 1 119 ? -16.303 12.402 4.180 1.00 83.50 119 LEU A O 1
ATOM 920 N N . TRP A 1 120 ? -15.060 10.644 3.546 1.00 79.81 120 TRP A N 1
ATOM 921 C CA . TRP A 1 120 ? -16.181 9.720 3.429 1.00 79.81 120 TRP A CA 1
ATOM 922 C C . TRP A 1 120 ? -16.928 9.558 4.755 1.00 79.81 120 TRP A C 1
ATOM 924 O O . TRP A 1 120 ? -18.159 9.573 4.785 1.00 79.81 120 TRP A O 1
ATOM 934 N N . TRP A 1 121 ? -16.211 9.435 5.874 1.00 77.75 121 TRP A N 1
ATOM 935 C CA . TRP A 1 121 ? -16.834 9.360 7.192 1.00 77.75 121 TRP A CA 1
ATOM 936 C C . TRP A 1 121 ? -17.553 10.662 7.582 1.00 77.75 121 TRP A C 1
ATOM 938 O O . TRP A 1 121 ? -18.670 10.606 8.093 1.00 77.75 121 TRP A O 1
ATOM 948 N N . VAL A 1 122 ? -16.985 11.832 7.289 1.00 82.31 122 VAL A N 1
ATOM 949 C CA . VAL A 1 122 ? -17.631 13.129 7.555 1.00 82.31 122 VAL A CA 1
ATOM 950 C C . VAL A 1 122 ? -18.898 13.301 6.708 1.00 82.31 122 VAL A C 1
ATOM 952 O O . VAL A 1 122 ? -19.938 13.700 7.234 1.00 82.31 122 VAL A O 1
ATOM 955 N N . CYS A 1 123 ? -18.847 12.952 5.420 1.00 78.62 123 CYS A N 1
ATOM 956 C CA . CYS A 1 123 ? -19.970 13.110 4.493 1.00 78.62 123 CYS A CA 1
ATOM 957 C C . CYS A 1 123 ? -21.060 12.038 4.667 1.00 78.62 123 CYS A C 1
ATOM 959 O O . CYS A 1 123 ? -22.250 12.344 4.615 1.00 78.62 123 CYS A O 1
ATOM 961 N N . CYS A 1 124 ? -20.679 10.773 4.864 1.00 68.00 124 CYS A N 1
ATOM 962 C CA . CYS A 1 124 ? -21.584 9.618 4.799 1.00 68.00 124 CYS A CA 1
ATOM 963 C C . CYS A 1 124 ? -21.598 8.754 6.077 1.00 68.00 124 CYS A C 1
ATOM 965 O O . CYS A 1 124 ? -22.478 7.902 6.244 1.00 68.00 124 CYS A O 1
ATOM 967 N N . GLY A 1 125 ? -20.661 8.964 7.005 1.00 57.28 125 GLY A N 1
ATOM 968 C CA . GLY A 1 125 ? -20.429 8.119 8.184 1.00 57.28 125 GLY A CA 1
ATOM 969 C C . GLY A 1 125 ? -21.506 8.181 9.267 1.00 57.28 125 GLY A C 1
ATOM 970 O O . GLY A 1 125 ? -21.587 7.266 10.082 1.00 57.28 125 GLY A O 1
ATOM 971 N N . ARG A 1 126 ? -22.421 9.162 9.242 1.00 55.19 126 ARG A N 1
ATOM 972 C CA . ARG A 1 126 ? -23.582 9.179 10.159 1.00 55.19 126 ARG A CA 1
ATOM 973 C C . ARG A 1 126 ? -24.573 8.026 9.930 1.00 55.19 126 ARG A C 1
ATOM 975 O O . ARG A 1 126 ? -25.357 7.735 10.826 1.00 55.19 126 ARG A O 1
ATOM 982 N N . ARG A 1 127 ? -24.547 7.351 8.768 1.00 52.59 127 ARG A N 1
ATOM 983 C CA . ARG A 1 127 ? -25.486 6.259 8.419 1.00 52.59 127 ARG A CA 1
ATOM 984 C C . ARG A 1 127 ? -24.918 4.837 8.524 1.00 52.59 127 ARG A C 1
ATOM 986 O O . ARG A 1 127 ? -25.703 3.894 8.470 1.00 52.59 127 ARG A O 1
ATOM 993 N N . ARG A 1 128 ? -23.599 4.629 8.651 1.00 51.97 128 ARG A N 1
ATOM 994 C CA . ARG A 1 128 ? -22.997 3.276 8.695 1.00 51.97 128 ARG A CA 1
ATOM 995 C C . ARG A 1 128 ? -21.942 3.152 9.801 1.00 51.97 128 ARG A C 1
ATOM 997 O O . ARG A 1 128 ? -21.041 3.969 9.902 1.00 51.97 128 ARG A O 1
ATOM 1004 N N . ARG A 1 129 ? -22.052 2.082 10.605 1.00 51.75 129 ARG A N 1
ATOM 1005 C CA . ARG A 1 129 ? -21.254 1.801 11.822 1.00 51.75 129 ARG A CA 1
ATOM 1006 C C . ARG A 1 129 ? -19.767 1.463 11.598 1.00 51.75 129 ARG A C 1
ATOM 1008 O O . ARG A 1 129 ? -19.044 1.353 12.578 1.00 51.75 129 ARG A O 1
ATOM 1015 N N . THR A 1 130 ? -19.311 1.263 10.362 1.00 56.25 130 THR A N 1
ATOM 1016 C CA . THR A 1 130 ? -17.945 0.801 10.048 1.00 56.25 130 THR A CA 1
ATOM 1017 C C . THR A 1 130 ? -17.417 1.526 8.814 1.00 56.25 130 THR A C 1
ATOM 1019 O O . THR A 1 130 ? -18.118 1.575 7.802 1.00 56.25 130 THR A O 1
ATOM 1022 N N . ILE A 1 131 ? -16.211 2.089 8.906 1.00 59.94 131 ILE A N 1
ATOM 1023 C CA . ILE A 1 131 ? -15.543 2.831 7.828 1.00 59.94 131 ILE A CA 1
ATOM 1024 C C . ILE A 1 131 ? -14.853 1.817 6.897 1.00 59.94 131 ILE A C 1
ATOM 1026 O O . ILE A 1 131 ? -13.979 1.097 7.375 1.00 59.94 131 ILE A O 1
ATOM 1030 N N . PRO A 1 132 ? -15.229 1.729 5.607 1.00 66.69 132 PRO A N 1
ATOM 1031 C CA . PRO A 1 132 ? -14.552 0.867 4.638 1.00 66.69 132 PRO A CA 1
ATOM 1032 C C . PRO A 1 132 ? -13.227 1.512 4.197 1.00 66.69 132 PRO A C 1
ATOM 1034 O O . PRO A 1 132 ? -13.198 2.327 3.272 1.00 66.69 132 PRO A O 1
ATOM 1037 N N . PHE A 1 133 ? -12.132 1.211 4.902 1.00 73.00 133 PHE A N 1
ATOM 1038 C CA . PHE A 1 133 ? -10.810 1.751 4.567 1.00 73.00 133 PHE A CA 1
ATOM 1039 C C . PHE A 1 133 ? -10.265 1.148 3.263 1.00 73.00 133 PHE A C 1
ATOM 1041 O O . PHE A 1 133 ? -9.809 1.912 2.413 1.00 73.00 133 PHE A O 1
ATOM 1048 N N . VAL A 1 134 ? -10.404 -0.170 3.044 1.00 73.94 134 VAL A N 1
ATOM 1049 C CA . VAL A 1 134 ? -10.083 -0.823 1.756 1.00 73.94 134 VAL A CA 1
ATOM 1050 C C . VAL A 1 134 ? -10.773 -0.121 0.586 1.00 73.94 134 VAL A C 1
ATOM 1052 O O . VAL A 1 134 ? -10.110 0.216 -0.392 1.00 73.94 134 VAL A O 1
ATOM 1055 N N . GLY A 1 135 ? -12.077 0.159 0.681 1.00 70.56 135 GLY A N 1
ATOM 1056 C CA . GLY A 1 135 ? -12.813 0.870 -0.365 1.00 70.56 135 GLY A CA 1
ATOM 1057 C C . GLY A 1 135 ? -12.257 2.269 -0.663 1.00 70.56 135 GLY A C 1
ATOM 1058 O O . GLY A 1 135 ? -12.062 2.619 -1.827 1.00 70.56 135 GLY A O 1
ATOM 1059 N N . ALA A 1 136 ? -11.941 3.058 0.370 1.00 77.81 136 ALA A N 1
ATOM 1060 C CA . ALA A 1 136 ? -11.333 4.381 0.198 1.00 77.81 136 ALA A CA 1
ATOM 1061 C C . ALA A 1 136 ? -9.928 4.300 -0.423 1.00 77.81 136 ALA A C 1
ATOM 1063 O O . ALA A 1 136 ? -9.621 5.036 -1.363 1.00 77.81 136 ALA A O 1
ATOM 1064 N N . ALA A 1 137 ? -9.093 3.373 0.051 1.00 79.25 137 ALA A N 1
ATOM 1065 C CA . ALA A 1 137 ? -7.762 3.128 -0.495 1.00 79.25 137 ALA A CA 1
ATOM 1066 C C . ALA A 1 137 ? -7.821 2.635 -1.954 1.00 79.25 137 ALA A C 1
ATOM 1068 O O . ALA A 1 137 ? -7.012 3.055 -2.780 1.00 79.25 137 ALA A O 1
ATOM 1069 N N . GLY A 1 138 ? -8.818 1.816 -2.300 1.00 77.00 138 GLY A N 1
ATOM 1070 C CA . GLY A 1 138 ? -9.100 1.378 -3.667 1.00 77.00 138 GLY A CA 1
ATOM 1071 C C . GLY A 1 138 ? -9.452 2.537 -4.602 1.00 77.00 138 GLY A C 1
ATOM 1072 O O . GLY A 1 138 ? -8.910 2.616 -5.700 1.00 77.00 138 GLY A O 1
ATOM 1073 N N . ILE A 1 139 ? -10.283 3.488 -4.159 1.00 77.19 139 ILE A N 1
ATOM 1074 C CA . ILE A 1 139 ? -10.608 4.700 -4.936 1.00 77.19 139 ILE A CA 1
ATOM 1075 C C . ILE A 1 139 ? -9.351 5.541 -5.190 1.00 77.19 139 ILE A C 1
ATOM 1077 O O . ILE A 1 139 ? -9.127 5.997 -6.312 1.00 77.19 139 ILE A O 1
ATOM 1081 N N . VAL A 1 140 ? -8.505 5.719 -4.172 1.00 82.19 140 VAL A N 1
ATOM 1082 C CA . VAL A 1 140 ? -7.234 6.444 -4.323 1.00 82.19 140 VAL A CA 1
ATOM 1083 C C . VAL A 1 140 ? -6.299 5.715 -5.288 1.00 82.19 140 VAL A C 1
ATOM 1085 O O . VAL A 1 140 ? -5.654 6.362 -6.110 1.00 82.19 140 VAL A O 1
ATOM 1088 N N . LEU A 1 141 ? -6.261 4.380 -5.248 1.00 79.50 141 LEU A N 1
ATOM 1089 C CA . LEU A 1 141 ? -5.443 3.571 -6.153 1.00 79.50 141 LEU A CA 1
ATOM 1090 C C . LEU A 1 141 ? -5.912 3.713 -7.607 1.00 79.50 141 LEU A C 1
ATOM 1092 O O . LEU A 1 141 ? -5.088 3.896 -8.499 1.00 79.50 141 LEU A O 1
ATOM 1096 N N . ILE A 1 142 ? -7.228 3.691 -7.833 1.00 76.88 142 ILE A N 1
ATOM 1097 C CA . ILE A 1 142 ? -7.858 3.934 -9.139 1.00 76.88 142 ILE A CA 1
ATOM 1098 C C . ILE A 1 142 ? -7.489 5.326 -9.663 1.00 76.88 142 ILE A C 1
ATOM 1100 O O . ILE A 1 142 ? -7.056 5.459 -10.807 1.00 76.88 142 ILE A O 1
ATOM 1104 N N . GLY A 1 143 ? -7.610 6.357 -8.820 1.00 76.69 143 GLY A N 1
ATOM 1105 C CA . GLY A 1 143 ? -7.245 7.728 -9.177 1.00 76.69 143 GLY A CA 1
ATOM 1106 C C . GLY A 1 143 ? -5.758 7.874 -9.503 1.00 76.69 143 GLY A C 1
ATOM 1107 O O . GLY A 1 143 ? -5.404 8.514 -10.491 1.00 76.69 143 GLY A O 1
ATOM 1108 N N . TRP A 1 144 ? -4.881 7.235 -8.725 1.00 78.50 144 TRP A N 1
ATOM 1109 C CA . TRP A 1 144 ? -3.442 7.226 -8.986 1.00 78.50 144 TRP A CA 1
ATOM 1110 C C . TRP A 1 144 ? -3.095 6.507 -10.295 1.00 78.50 144 TRP A C 1
ATOM 1112 O O . TRP A 1 144 ? -2.318 7.035 -11.089 1.00 78.50 144 TRP A O 1
ATOM 1122 N N . ALA A 1 145 ? -3.702 5.346 -10.559 1.00 72.62 145 ALA A N 1
ATOM 1123 C CA . ALA A 1 145 ? -3.506 4.610 -11.806 1.00 72.62 145 ALA A CA 1
ATOM 1124 C C . ALA A 1 145 ? -3.976 5.427 -13.023 1.00 72.62 145 ALA A C 1
ATOM 1126 O O . ALA A 1 145 ? -3.274 5.486 -14.033 1.00 72.62 145 ALA A O 1
ATOM 1127 N N . ALA A 1 146 ? -5.116 6.118 -12.909 1.00 72.88 146 ALA A N 1
ATOM 1128 C CA . ALA A 1 146 ? -5.624 7.016 -13.946 1.00 72.88 146 ALA A CA 1
ATOM 1129 C C . ALA A 1 146 ? -4.707 8.232 -14.171 1.00 72.88 146 ALA A C 1
ATOM 1131 O O . ALA A 1 146 ? -4.449 8.602 -15.315 1.00 72.88 146 ALA A O 1
ATOM 1132 N N . LEU A 1 147 ? -4.165 8.826 -13.102 1.00 73.19 147 LEU A N 1
ATOM 1133 C CA . LEU A 1 147 ? -3.205 9.930 -13.195 1.00 73.19 147 LEU A CA 1
ATOM 1134 C C . LEU A 1 147 ? -1.884 9.497 -13.831 1.00 73.19 147 LEU A C 1
ATOM 1136 O O . LEU A 1 147 ? -1.358 10.233 -14.657 1.00 73.19 147 LEU A O 1
ATOM 1140 N N . GLN A 1 148 ? -1.355 8.321 -13.485 1.00 67.19 148 GLN A N 1
ATOM 1141 C CA . GLN A 1 148 ? -0.160 7.783 -14.142 1.00 67.19 148 GLN A CA 1
ATOM 1142 C C . GLN A 1 148 ? -0.408 7.524 -15.625 1.00 67.19 148 GLN A C 1
ATOM 1144 O O . GLN A 1 148 ? 0.429 7.870 -16.452 1.00 67.19 148 GLN A O 1
ATOM 1149 N N . PHE A 1 149 ? -1.580 6.988 -15.975 1.00 63.91 149 PHE A N 1
ATOM 1150 C CA . PHE A 1 149 ? -1.978 6.827 -17.369 1.00 63.91 149 PHE A CA 1
ATOM 1151 C C . PHE A 1 149 ? -2.005 8.175 -18.111 1.00 63.91 149 PHE A C 1
ATOM 1153 O O . PHE A 1 149 ? -1.407 8.289 -19.175 1.00 63.91 149 PHE A O 1
ATOM 1160 N N . LEU A 1 150 ? -2.622 9.213 -17.533 1.00 63.91 150 LEU A N 1
ATOM 1161 C CA . LEU A 1 150 ? -2.676 10.561 -18.119 1.00 63.91 150 LEU A CA 1
ATOM 1162 C C . LEU A 1 150 ? -1.299 11.231 -18.223 1.00 63.91 150 LEU A C 1
ATOM 1164 O O . LEU A 1 150 ? -0.999 11.854 -19.234 1.00 63.91 150 LEU A O 1
ATOM 1168 N N . ARG A 1 151 ? -0.456 11.097 -17.195 1.00 60.81 151 ARG A N 1
ATOM 1169 C CA . ARG A 1 151 ? 0.882 11.707 -17.131 1.00 60.81 151 ARG A CA 1
ATOM 1170 C C . ARG A 1 151 ? 1.889 11.044 -18.074 1.00 60.81 151 ARG A C 1
ATOM 1172 O O . ARG A 1 151 ? 2.908 11.644 -18.374 1.00 60.81 151 ARG A O 1
ATOM 1179 N N . LEU A 1 152 ? 1.624 9.811 -18.508 1.00 51.44 152 LEU A N 1
ATOM 1180 C CA . LEU A 1 152 ? 2.410 9.105 -19.525 1.00 51.44 152 LEU A CA 1
ATOM 1181 C C . LEU A 1 152 ? 1.979 9.450 -20.962 1.00 51.44 152 LEU A C 1
ATOM 1183 O O . LEU A 1 152 ? 2.714 9.136 -21.895 1.00 51.44 152 LEU A O 1
ATOM 1187 N N . TRP A 1 153 ? 0.802 10.057 -21.143 1.00 43.38 153 TRP A N 1
ATOM 1188 C CA . TRP A 1 153 ? 0.252 10.476 -22.440 1.00 43.38 153 TRP A CA 1
ATOM 1189 C C . TRP A 1 153 ? 0.510 11.954 -22.782 1.00 43.38 153 TRP A C 1
ATOM 1191 O O . TRP A 1 153 ? 0.215 12.365 -23.904 1.00 43.38 153 TRP A O 1
ATOM 1201 N N . LEU A 1 154 ? 1.026 12.739 -21.831 1.00 45.16 154 LEU A N 1
ATOM 1202 C CA . LEU A 1 154 ? 1.274 14.182 -21.921 1.00 45.16 154 LEU A CA 1
ATOM 1203 C C . LEU A 1 154 ? 2.781 14.449 -21.858 1.00 45.16 154 LEU A C 1
ATOM 1205 O O . LEU A 1 154 ? 3.261 15.269 -22.668 1.00 45.16 154 LEU A O 1
#